Protein 8I74 (pdb70)

Radius of gyration: 12.02 Å; Cα contacts (8 Å, |Δi|>4): 85; chains: 2; bounding box: 31×31×29 Å

Secondary structure (DSSP, 8-state):
-HHHHHHHHSHHHHHHHHHH-HHHHHHHHH---/-HHHHHHHTSHHHHHHHHHH-HHHHHHHHHS--

GO terms:
  GO:0005576 extracellular region (C, EXP)

Solvent-accessible surface area: 4871 Å² total; per-residue (Å²): 96,102,82,83,95,70,0,77,146,51,105,89,0,38,104,39,4,26,87,58,0,25,91,90,0,54,174,144,78,81,44,95,201,124,102,66,90,107,66,0,78,153,42,114,96,0,48,93,46,4,28,80,48,0,19,82,75,0,61,170,145,80,83,52,88,202

B-factor: mean 24.21, std 10.92, range [12.1, 60.96]

Nearest PDB structures (foldseek):
  8i74-assembly2_B  TM=1.025E+00  e=8.114E-05  Bos taurus
  8i75-assembly2_B  TM=1.025E+00  e=1.724E-03  Bos taurus
  1q8h-assembly1_A-2  TM=9.275E-01  e=1.036E-03  Sus scrofa
  4mzz-assembly1_A  TM=1.017E+00  e=4.775E-03  Bos taurus
  1vzm-assembly1_A  TM=8.984E-01  e=1.689E-01  Argyrosomus regius

InterPro domains:
  IPR000294 Gamma-carboxyglutamic acid-rich (GLA) domain [PS00011] (68-93)
  IPR000294 Gamma-carboxyglutamic acid-rich (GLA) domain [PS50998] (66-98)
  IPR000294 Gamma-carboxyglutamic acid-rich (GLA) domain [SM00069] (33-97)
  IPR002384 Osteocalcin/matrix Gla protein [PR00002] (68-84)
  IPR002384 Osteocalcin/matrix Gla protein [PR00002] (87-97)
  IPR035972 Gamma-carboxyglutamic acid-rich (GLA) domain superfamily [SSF57630] (64-99)
  IPR039176 Osteocalcin [PTHR14235] (3-100)
  IPR058704 Osteocalcin-like, C-terminal domain [PF25890] (65-99)

Structure (mmCIF, N/CA/C/O backbone):
data_8I74
#
_entry.id   8I74
#
_cell.length_a   42.799
_cell.length_b   42.799
_cell.length_c   37.937
_cell.angle_alpha   90.00
_cell.angle_beta   90.00
_cell.angle_gamma   90.00
#
_symmetry.space_group_name_H-M   'P 41'
#
loop_
_entity.id
_entity.type
_entity.pdbx_description
1 polymer Osteocalcin
2 water water
#
loop_
_atom_site.group_PDB
_atom_site.id
_atom_site.type_symbol
_atom_site.label_atom_id
_atom_site.label_alt_id
_atom_site.label_comp_id
_atom_site.label_asym_id
_atom_site.label_entity_id
_atom_site.label_seq_id
_atom_site.pdbx_PDB_ins_code
_atom_site.Cartn_x
_atom_site.Cartn_y
_atom_site.Cartn_z
_atom_site.occupancy
_atom_site.B_iso_or_equiv
_atom_site.auth_seq_id
_atom_site.auth_comp_id
_atom_site.auth_asym_id
_atom_site.auth_atom_id
_atom_site.pdbx_PDB_model_num
ATOM 1 N N . GLU A 1 6 ? 27.258 -11.619 7.652 1.00 39.00 17 GLU A N 1
ATOM 2 C CA . GLU A 1 6 ? 26.393 -12.701 7.187 1.00 38.18 17 GLU A CA 1
ATOM 3 C C . GLU A 1 6 ? 26.445 -12.813 5.660 1.00 34.71 17 GLU A C 1
ATOM 4 O O . GLU A 1 6 ? 26.066 -11.879 4.954 1.00 32.99 17 GLU A O 1
ATOM 10 N N . PRO A 1 7 ? 26.900 -13.970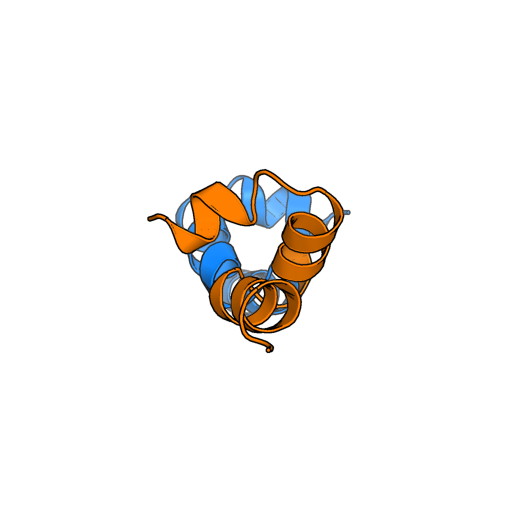 5.162 1.00 32.23 18 PRO A N 1
ATOM 11 C CA . PRO A 1 7 ? 27.273 -14.061 3.735 1.00 29.76 18 PRO A CA 1
ATOM 12 C C . PRO A 1 7 ? 26.125 -13.864 2.756 1.00 26.07 18 PRO A C 1
ATOM 13 O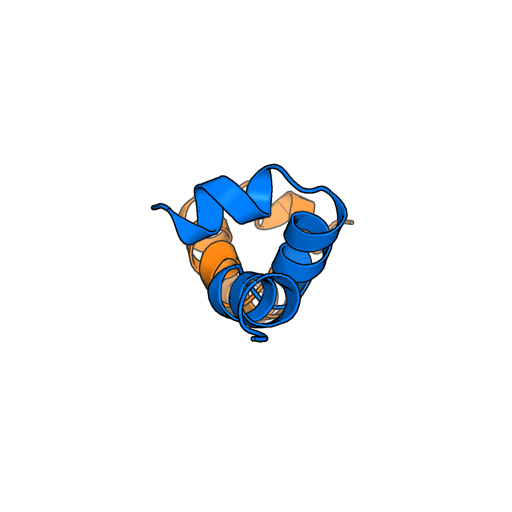 O . PRO A 1 7 ? 26.323 -13.242 1.704 1.00 25.69 18 PRO A O 1
ATOM 17 N N . LYS A 1 8 ? 24.929 -14.372 3.060 1.00 25.21 19 LYS A N 1
ATOM 18 C CA . LYS A 1 8 ? 23.804 -14.186 2.148 1.00 24.25 19 LYS A CA 1
ATOM 19 C C . LYS A 1 8 ? 23.478 -12.715 1.978 1.00 22.01 19 LYS A C 1
ATOM 20 O O . LYS A 1 8 ? 23.309 -12.230 0.853 1.00 21.31 19 LYS A O 1
ATOM 26 N N . ARG A 1 9 ? 23.350 -11.998 3.095 1.00 21.21 20 ARG A N 1
ATOM 27 C CA . ARG A 1 9 ? 23.109 -10.564 3.030 1.00 23.47 20 ARG A CA 1
ATOM 28 C C . ARG A 1 9 ? 24.250 -9.850 2.318 1.00 22.73 20 ARG A C 1
ATOM 29 O O . ARG A 1 9 ? 24.019 -8.926 1.537 1.00 23.82 20 ARG A O 1
ATOM 37 N N . GLU A 1 10 ? 25.492 -10.275 2.560 1.00 21.90 21 GLU A N 1
ATOM 38 C CA . GLU A 1 10 ? 26.625 -9.632 1.898 1.00 22.95 21 GLU A CA 1
ATOM 39 C C . GLU A 1 10 ? 26.484 -9.700 0.384 1.00 20.08 21 GLU A C 1
ATOM 40 O O . GLU A 1 10 ? 26.640 -8.695 -0.313 1.00 22.46 21 GLU A O 1
ATOM 46 N N . VAL A 1 11 ? 26.183 -10.881 -0.144 1.00 16.49 22 VAL A N 1
ATOM 47 C CA . VAL A 1 11 ? 26.083 -11.029 -1.587 1.00 16.43 22 VAL A CA 1
ATOM 48 C C . VAL A 1 11 ? 24.856 -10.296 -2.111 1.00 15.83 22 VAL A C 1
ATOM 49 O O . VAL A 1 11 ? 24.931 -9.526 -3.077 1.00 16.83 22 VAL A O 1
ATOM 53 N N . CYS A 1 12 ? 23.705 -10.516 -1.471 1.00 14.66 23 CYS A N 1
ATOM 54 C CA . CYS A 1 12 ? 22.449 -9.980 -1.985 1.00 13.96 23 CYS A CA 1
ATOM 55 C C . CYS A 1 12 ? 22.412 -8.462 -1.897 1.00 15.46 23 CYS A C 1
ATOM 56 O O . CYS A 1 12 ? 21.923 -7.795 -2.817 1.00 15.66 23 CYS A O 1
ATOM 59 N N . GLU A 1 13 ? 22.936 -7.895 -0.804 1.00 16.22 24 GLU A N 1
ATOM 60 C CA . GLU A 1 13 ? 22.831 -6.454 -0.627 1.00 20.02 24 GLU A CA 1
ATOM 61 C C . GLU A 1 13 ? 23.639 -5.704 -1.659 1.00 20.43 24 GLU A C 1
ATOM 62 O O . GLU A 1 13 ? 23.327 -4.540 -1.947 1.00 21.61 24 GLU A O 1
ATOM 68 N N . LEU A 1 14 ? 24.657 -6.344 -2.230 1.00 19.93 25 LEU A N 1
ATOM 69 C CA . LEU A 1 14 ? 25.388 -5.697 -3.305 1.00 22.22 25 LEU A CA 1
ATOM 70 C C . LEU A 1 14 ? 24.513 -5.607 -4.555 1.00 24.82 25 LEU A C 1
ATOM 71 O O . LEU A 1 14 ? 24.289 -4.519 -5.093 1.00 31.36 25 LEU A O 1
ATOM 76 N N . ASN A 1 15 ? 23.900 -6.701 -4.947 1.00 19.21 26 ASN A N 1
ATOM 77 C CA . ASN A 1 15 ? 23.176 -6.742 -6.207 1.00 18.24 26 ASN A CA 1
ATOM 78 C C . ASN A 1 15 ? 21.892 -5.920 -6.106 1.00 18.52 26 ASN A C 1
ATOM 79 O O . ASN A 1 15 ? 21.030 -6.237 -5.275 1.00 18.35 26 ASN A O 1
ATOM 84 N N . PRO A 1 16 ? 21.713 -4.876 -6.922 1.00 19.85 27 PRO A N 1
ATOM 85 C CA . PRO A 1 16 ? 20.531 -4.015 -6.740 1.00 20.34 27 PRO A CA 1
ATOM 86 C C . PRO A 1 16 ? 19.208 -4.744 -6.893 1.00 20.16 27 PRO A C 1
ATOM 87 O O . PRO A 1 16 ? 18.253 -4.411 -6.185 1.00 20.38 27 PRO A O 1
ATOM 91 N N . ASP A 1 17 ? 19.125 -5.741 -7.780 1.00 19.22 28 ASP A N 1
ATOM 92 C CA . ASP A 1 17 ? 17.882 -6.487 -7.940 1.00 20.75 28 ASP A CA 1
ATOM 93 C C . ASP A 1 17 ? 17.628 -7.408 -6.752 1.00 17.74 28 ASP A C 1
ATOM 94 O O . ASP A 1 17 ? 16.487 -7.540 -6.295 1.00 17.76 28 ASP A O 1
ATOM 99 N N . CYS A 1 18 ? 18.669 -8.071 -6.243 1.00 16.99 29 CYS A N 1
ATOM 100 C CA . CYS A 1 18 ? 18.469 -8.915 -5.067 1.00 15.12 29 CYS A CA 1
ATOM 101 C C . CYS A 1 18 ? 18.096 -8.072 -3.856 1.00 14.42 29 CYS A C 1
ATOM 102 O O . CYS A 1 18 ? 17.158 -8.406 -3.119 1.00 14.98 29 CYS A O 1
ATOM 105 N N . ASP A 1 19 ? 18.799 -6.955 -3.655 1.00 15.31 30 ASP A N 1
ATOM 106 C CA . ASP A 1 19 ? 18.520 -6.099 -2.508 1.00 15.78 30 ASP A CA 1
ATOM 107 C C . ASP A 1 19 ? 17.105 -5.533 -2.573 1.00 14.97 30 ASP A C 1
ATOM 108 O O . ASP A 1 19 ? 16.420 -5.444 -1.549 1.00 15.71 30 ASP A O 1
ATOM 113 N N . GLU A 1 20 ? 16.642 -5.163 -3.773 1.00 15.87 31 GLU A N 1
ATOM 114 C CA . GLU A 1 20 ? 15.279 -4.662 -3.918 1.00 17.41 31 GLU A CA 1
ATOM 115 C C . GLU A 1 20 ? 14.262 -5.735 -3.571 1.00 16.75 31 GLU A C 1
ATOM 116 O O . GLU A 1 20 ? 13.255 -5.454 -2.916 1.00 17.47 31 GLU A O 1
ATOM 122 N N . LEU A 1 21 ? 14.504 -6.972 -4.000 1.00 15.45 32 LEU A N 1
ATOM 123 C CA . LEU A 1 21 ? 13.602 -8.052 -3.621 1.00 15.15 32 LEU A CA 1
ATOM 124 C C . LEU A 1 21 ? 13.626 -8.286 -2.115 1.00 13.40 32 LEU A C 1
ATOM 125 O O . LEU A 1 21 ? 12.580 -8.535 -1.500 1.00 14.10 32 LEU A O 1
ATOM 130 N N . ALA A 1 22 ? 14.813 -8.191 -1.501 1.00 13.72 33 ALA A N 1
ATOM 131 C CA . ALA A 1 22 ? 14.933 -8.360 -0.053 1.00 13.32 33 ALA A CA 1
ATOM 132 C C . ALA A 1 22 ? 14.170 -7.278 0.709 1.00 13.37 33 ALA A C 1
ATOM 133 O O . ALA A 1 22 ? 13.675 -7.535 1.812 1.00 13.79 33 ALA A O 1
ATOM 135 N N . ASP A 1 23 ? 14.061 -6.069 0.142 1.00 13.72 34 ASP A N 1
ATOM 136 C CA . ASP A 1 23 ? 13.215 -5.038 0.744 1.00 14.06 34 ASP A CA 1
ATOM 137 C C . ASP A 1 23 ? 11.796 -5.541 0.953 1.00 13.33 34 ASP A C 1
ATOM 138 O O . ASP A 1 23 ? 11.121 -5.123 1.900 1.00 15.14 34 ASP A O 1
ATOM 143 N N . HIS A 1 24 ? 11.315 -6.403 0.059 1.00 13.02 35 HIS A N 1
ATOM 144 C CA . HIS A 1 24 ? 9.947 -6.893 0.151 1.00 13.61 35 HIS A CA 1
ATOM 145 C C . HIS A 1 24 ? 9.814 -8.181 0.953 1.00 12.66 35 HIS A C 1
ATOM 146 O O . HIS A 1 24 ? 8.841 -8.333 1.698 1.00 13.30 35 HIS A O 1
ATOM 153 N N . ILE A 1 25 ? 10.748 -9.129 0.799 1.00 13.28 36 ILE A N 1
ATOM 154 C CA . ILE A 1 25 ? 10.550 -10.476 1.336 1.00 13.05 36 ILE A CA 1
ATOM 155 C C . ILE A 1 25 ? 11.708 -10.977 2.193 1.00 12.41 36 ILE A C 1
ATOM 156 O O . ILE A 1 25 ? 1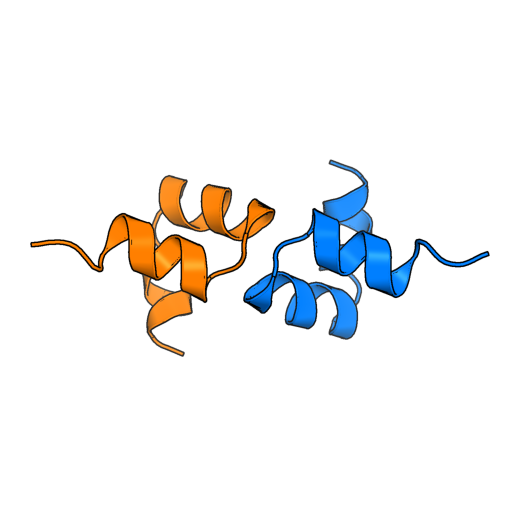1.695 -12.130 2.630 1.00 14.15 36 ILE A O 1
ATOM 161 N N . GLY A 1 26 ? 12.697 -10.123 2.455 1.00 12.85 37 GLY A N 1
ATOM 162 C CA . GLY A 1 26 ? 13.818 -10.468 3.307 1.00 13.07 37 GLY A CA 1
ATOM 163 C C . GLY A 1 26 ? 14.962 -11.124 2.546 1.00 12.13 37 GLY A C 1
ATOM 164 O O . GLY A 1 26 ? 14.809 -11.622 1.430 1.00 13.23 37 GLY A O 1
ATOM 165 N N . PHE A 1 27 ? 16.142 -11.142 3.189 1.00 12.86 38 PHE A N 1
ATOM 166 C CA . PHE A 1 27 ? 17.366 -11.599 2.526 1.00 13.40 38 PHE A CA 1
ATOM 167 C C . PHE A 1 27 ? 17.386 -13.106 2.281 1.00 13.97 38 PHE A C 1
ATOM 168 O O . PHE A 1 27 ? 17.923 -13.553 1.260 1.00 15.09 38 PHE A O 1
ATOM 176 N N . GLN A 1 28 ? 16.838 -13.910 3.202 1.00 14.88 39 GLN A N 1
ATOM 177 C CA . GLN A 1 28 ? 16.847 -15.359 2.996 1.00 15.28 39 GLN A CA 1
ATOM 178 C C . GLN A 1 28 ? 16.071 -15.740 1.742 1.00 14.28 39 GLN A C 1
ATOM 179 O O . GLN A 1 28 ? 16.548 -16.528 0.914 1.00 15.49 39 GLN A O 1
ATOM 185 N N . GLU A 1 29 ? 14.860 -15.188 1.592 1.00 14.75 40 GLU A N 1
ATOM 186 C CA . GLU A 1 29 ? 14.045 -15.482 0.417 1.00 14.75 40 GLU A CA 1
ATOM 187 C C . GLU A 1 29 ? 14.657 -14.889 -0.842 1.00 13.69 40 GLU A C 1
ATOM 188 O O . GLU A 1 29 ? 14.673 -15.538 -1.895 1.00 16.05 40 GLU A O 1
ATOM 194 N N . ALA A 1 30 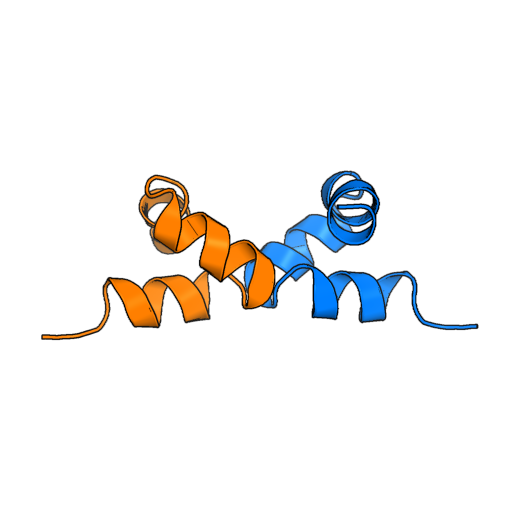? 15.163 -13.656 -0.763 1.00 14.20 41 ALA A N 1
ATOM 195 C CA . ALA A 1 30 ? 15.742 -13.037 -1.950 1.00 14.25 41 ALA A CA 1
ATOM 196 C C . ALA A 1 30 ? 16.974 -13.809 -2.411 1.00 14.66 41 ALA A C 1
ATOM 197 O O . ALA A 1 30 ? 17.121 -14.106 -3.604 1.00 15.80 41 ALA A O 1
ATOM 199 N N . TYR A 1 31 ? 17.847 -14.175 -1.468 1.00 14.62 42 TYR A N 1
ATOM 200 C CA . TYR A 1 31 ? 19.035 -14.957 -1.801 1.00 15.04 42 TYR A CA 1
ATOM 201 C C . TYR A 1 31 ? 18.658 -16.299 -2.419 1.00 16.32 42 TYR A C 1
ATOM 202 O O . TYR A 1 31 ? 19.244 -16.722 -3.423 1.00 17.56 42 TYR A O 1
ATOM 211 N N . ARG A 1 32 ? 17.683 -16.985 -1.825 1.00 16.98 43 ARG A N 1
ATOM 212 C CA . ARG A 1 32 ? 17.239 -18.269 -2.362 1.00 18.53 43 ARG A CA 1
ATOM 213 C C . ARG A 1 32 ? 16.756 -18.129 -3.802 1.00 19.42 43 ARG A C 1
ATOM 214 O O . ARG A 1 32 ? 17.025 -18.995 -4.645 1.00 21.18 43 ARG A O 1
ATOM 222 N N . ARG A 1 33 ? 16.048 -17.037 -4.100 1.00 18.73 44 ARG A N 1
ATOM 223 C CA . ARG A 1 33 ? 15.541 -16.801 -5.450 1.00 20.92 44 ARG A CA 1
ATOM 224 C C . ARG A 1 33 ? 16.667 -16.533 -6.447 1.00 20.63 44 ARG A C 1
ATOM 225 O O . ARG A 1 33 ? 16.641 -17.057 -7.568 1.00 22.92 44 ARG A O 1
ATOM 233 N N . PHE A 1 34 ? 17.664 -15.722 -6.065 1.00 19.82 45 PHE A N 1
ATOM 234 C CA . PHE A 1 34 ? 18.696 -15.286 -7.007 1.00 19.46 45 PHE A CA 1
ATOM 235 C C . PHE A 1 34 ? 19.822 -16.298 -7.151 1.00 19.75 45 PHE A C 1
ATOM 236 O O . PHE A 1 34 ? 20.378 -16.459 -8.245 1.00 21.37 45 PHE A O 1
ATOM 244 N N . TYR A 1 35 ? 20.198 -16.959 -6.064 1.00 21.25 46 TYR A N 1
ATOM 245 C CA . TYR A 1 35 ? 21.414 -17.749 -6.051 1.00 23.09 46 TYR A CA 1
ATOM 246 C C . TYR A 1 35 ? 21.165 -19.207 -5.700 1.00 28.58 46 TYR A C 1
ATOM 247 O O . TYR A 1 35 ? 22.109 -20.002 -5.707 1.00 30.14 46 TYR A O 1
ATOM 256 N N . GLY A 1 36 ? 19.926 -19.586 -5.425 1.00 32.12 47 GLY A N 1
ATOM 257 C CA . GLY A 1 36 ? 19.578 -20.963 -5.163 1.00 36.81 47 GLY A CA 1
ATOM 258 C C . GLY A 1 36 ? 19.727 -21.916 -6.340 1.00 41.12 47 GLY A C 1
ATOM 259 O O . GLY A 1 36 ? 20.369 -22.965 -6.218 1.00 41.72 47 GLY A O 1
ATOM 260 N N . PRO A 1 37 ? 19.122 -21.589 -7.493 1.00 44.37 48 PRO A N 1
ATOM 261 C CA . PRO A 1 37 ? 19.042 -22.567 -8.591 1.00 46.59 48 PRO A CA 1
ATOM 262 C C . PRO A 1 37 ? 20.391 -23.113 -9.035 1.00 49.38 48 PRO A C 1
ATOM 263 O O . PRO A 1 37 ? 21.428 -22.455 -8.922 1.00 49.36 48 PRO A O 1
ATOM 267 N N . VAL A 1 38 ? 20.342 -24.330 -9.579 1.00 51.33 49 VAL A N 1
ATOM 268 C CA . VAL A 1 38 ? 21.509 -25.083 -10.040 1.00 53.92 49 VAL A CA 1
ATOM 269 C C . VAL A 1 38 ? 22.662 -25.048 -9.036 1.00 55.54 49 VAL A C 1
ATOM 270 O O . VAL A 1 38 ? 22.683 -25.811 -8.068 1.00 56.31 49 VAL A O 1
ATOM 274 N N . GLU B 1 6 ? 9.253 6.048 0.128 1.00 39.30 17 GLU B N 1
ATOM 275 C CA . GLU B 1 6 ? 8.430 4.985 0.696 1.00 38.51 17 GLU B CA 1
ATOM 276 C C . GLU B 1 6 ? 8.436 5.087 2.221 1.00 33.72 17 GLU B C 1
ATOM 277 O O . GLU B 1 6 ? 9.424 4.731 2.867 1.00 30.38 17 GLU B O 1
ATOM 283 N N . PRO B 1 7 ? 7.329 5.576 2.793 1.00 32.72 18 PRO B N 1
ATOM 284 C CA . PRO B 1 7 ? 7.339 5.924 4.224 1.00 30.04 18 PRO B CA 1
ATOM 285 C C . PRO B 1 7 ? 7.512 4.737 5.152 1.00 26.75 18 PRO B C 1
ATOM 286 O O . PRO B 1 7 ? 8.117 4.898 6.219 1.00 26.19 18 PRO B O 1
ATOM 290 N N . LYS B 1 8 ? 7.001 3.556 4.796 1.00 25.63 19 LYS B N 1
ATOM 291 C CA . LYS B 1 8 ? 7.155 2.401 5.674 1.00 25.53 19 LYS B CA 1
ATOM 292 C C . LYS B 1 8 ? 8.624 2.055 5.848 1.00 22.68 19 LYS B C 1
ATOM 293 O O . LYS B 1 8 ? 9.112 1.904 6.975 1.00 21.98 19 LYS B O 1
ATOM 299 N N . ARG B 1 9 ? 9.351 1.951 4.737 1.00 22.47 20 ARG B N 1
ATOM 300 C CA . ARG B 1 9 ? 10.777 1.675 4.811 1.00 23.71 20 ARG B CA 1
ATOM 301 C C . ARG B 1 9 ? 11.516 2.804 5.518 1.00 23.15 20 ARG B C 1
ATOM 302 O O . ARG B 1 9 ? 12.427 2.556 6.313 1.00 24.87 20 ARG B O 1
ATOM 310 N N . GLU B 1 10 ? 11.119 4.052 5.267 1.00 22.18 21 GLU B N 1
ATOM 311 C CA . GLU B 1 10 ? 11.804 5.173 5.902 1.00 22.29 21 GLU B CA 1
ATOM 312 C C . GLU B 1 10 ? 11.707 5.095 7.418 1.00 19.88 21 GLU B C 1
ATOM 313 O O . GLU B 1 10 ? 12.688 5.339 8.124 1.00 22.58 21 GLU B O 1
ATOM 319 N N . VAL B 1 11 ? 10.527 4.774 7.939 1.00 16.36 22 VAL B N 1
ATOM 320 C CA . VAL B 1 11 ? 10.360 4.676 9.382 1.00 16.17 22 VAL B CA 1
ATOM 321 C C . VAL B 1 11 ? 11.088 3.451 9.920 1.00 15.56 22 VAL B C 1
ATOM 322 O O . VAL B 1 11 ? 11.849 3.533 10.893 1.00 16.90 22 VAL B O 1
ATOM 326 N N . CYS B 1 12 ? 10.874 2.294 9.285 1.00 14.42 23 CYS B N 1
ATOM 327 C CA . CYS B 1 12 ? 11.415 1.043 9.804 1.00 14.01 23 CYS B CA 1
ATOM 328 C C . CYS B 1 12 ? 12.940 1.020 9.736 1.00 14.74 23 CYS B C 1
ATOM 329 O O . CYS B 1 12 ? 13.595 0.531 10.663 1.00 15.40 23 CYS B O 1
ATOM 332 N N A GLU B 1 13 ? 13.521 1.601 8.675 0.50 15.73 24 GLU B N 1
ATOM 333 N N B GLU B 1 13 ? 13.522 1.507 8.636 0.50 14.89 24 GLU B N 1
ATOM 334 C CA A GLU B 1 13 ? 14.977 1.726 8.596 0.50 18.21 24 GLU B CA 1
ATOM 335 C CA B GLU B 1 13 ? 14.965 1.359 8.462 0.50 16.33 24 GLU B CA 1
ATOM 336 C C A GLU B 1 13 ? 15.528 2.604 9.709 0.50 19.18 24 GLU B C 1
ATOM 337 C C B GLU B 1 13 ? 15.753 2.140 9.501 0.50 15.87 24 GLU B C 1
ATOM 338 O O A GLU B 1 13 ? 16.684 2.442 10.116 0.50 20.64 24 GLU B O 1
ATOM 339 O O B GLU B 1 13 ? 16.913 1.802 9.764 0.50 15.58 24 GLU B O 1
ATOM 350 N N A LEU B 1 14 ? 14.717 3.531 10.216 0.50 18.81 25 LEU B N 1
ATOM 351 N N B LEU B 1 14 ? 15.142 3.162 10.099 0.50 15.10 25 LEU B N 1
ATOM 352 C CA A LEU B 1 14 ? 15.101 4.362 11.347 0.50 18.24 25 LEU B CA 1
ATOM 353 C CA B LEU B 1 14 ? 15.764 3.969 11.132 0.50 15.92 25 LEU B CA 1
ATOM 354 C C A LEU B 1 14 ? 14.746 3.716 12.672 0.50 17.81 25 LEU B C 1
ATOM 355 C C B LEU B 1 14 ? 15.649 3.350 12.517 0.50 16.77 25 LEU B C 1
ATOM 356 O O A LEU B 1 14 ? 14.422 4.413 13.642 0.50 18.39 25 LEU B O 1
ATOM 357 O O B LEU B 1 14 ? 16.357 3.767 13.420 0.50 17.46 25 LEU B O 1
ATOM 366 N N . ASN B 1 15 ? 14.772 2.389 12.727 1.00 17.13 26 ASN B N 1
ATOM 367 C CA . ASN B 1 15 ? 14.663 1.738 14.012 1.00 17.39 26 ASN B CA 1
ATOM 368 C C . ASN B 1 15 ? 15.464 0.446 13.948 1.00 18.01 26 AS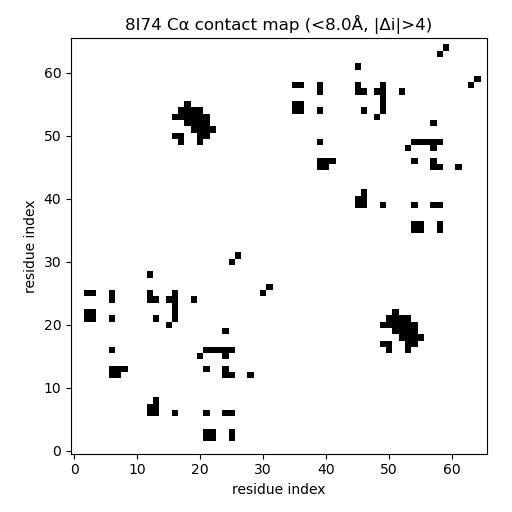N B C 1
ATOM 369 O O . ASN B 1 15 ? 15.154 -0.421 13.120 1.00 17.48 26 ASN B O 1
ATOM 374 N N . PRO B 1 16 ? 16.523 0.291 14.750 1.00 19.97 27 PRO B N 1
ATOM 375 C CA . PRO B 1 16 ? 17.385 -0.893 14.579 1.00 20.09 27 PRO B CA 1
ATOM 376 C C . PRO B 1 16 ? 16.651 -2.214 14.724 1.00 19.87 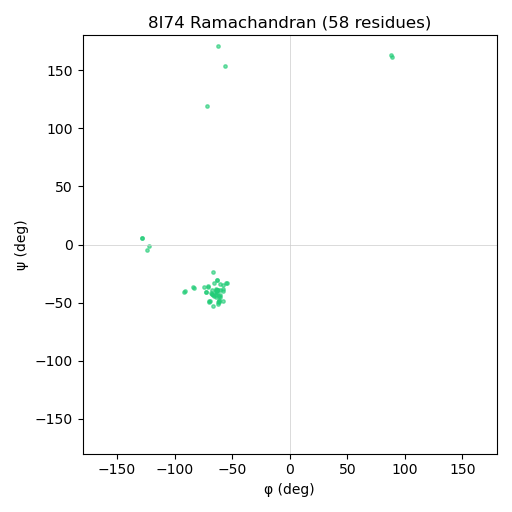27 PRO B C 1
ATOM 377 O O . PRO B 1 16 ? 16.983 -3.173 14.021 1.00 21.20 27 PRO B O 1
ATOM 381 N N . ASP B 1 17 ? 15.654 -2.291 15.606 1.00 18.93 28 ASP B N 1
ATOM 382 C CA . ASP B 1 17 ? 14.906 -3.534 15.754 1.00 20.58 28 ASP B CA 1
ATOM 383 C C . ASP B 1 17 ? 13.988 -3.779 14.563 1.00 18.05 28 ASP B C 1
ATOM 384 O O . ASP B 1 17 ? 13.852 -4.916 14.101 1.00 17.80 28 ASP B O 1
ATOM 389 N N . CYS B 1 18 ? 13.332 -2.735 14.058 1.00 16.94 29 CYS B N 1
ATOM 390 C CA . CYS B 1 18 ? 12.482 -2.935 12.888 1.00 15.60 29 CYS B CA 1
ATOM 391 C C . CYS B 1 18 ? 13.320 -3.299 11.675 1.00 14.36 29 CYS B C 1
ATOM 392 O O . CYS B 1 18 ? 12.991 -4.236 10.938 1.00 14.60 29 CYS B O 1
ATOM 395 N N . ASP B 1 19 ? 14.441 -2.604 11.485 1.00 15.17 30 ASP B N 1
ATOM 396 C CA . ASP B 1 19 ? 15.301 -2.891 10.344 1.00 15.54 30 ASP B CA 1
ATOM 397 C C . ASP B 1 19 ? 15.864 -4.310 10.412 1.00 15.23 30 ASP B C 1
ATOM 398 O O . ASP B 1 19 ? 15.964 -4.993 9.386 1.00 15.96 30 ASP B O 1
ATOM 403 N N . GLU B 1 20 ? 16.239 -4.772 11.615 1.00 16.47 31 GLU B N 1
ATOM 404 C CA . GLU B 1 20 ? 16.734 -6.139 11.769 1.00 18.00 31 GLU B CA 1
ATOM 405 C C . GLU B 1 20 ? 15.661 -7.154 11.407 1.00 17.04 31 GLU B C 1
ATOM 406 O O . GLU B 1 20 ? 15.940 -8.156 10.741 1.00 17.21 31 GLU B O 1
ATOM 412 N N . LEU B 1 21 ? 14.424 -6.912 11.832 1.00 15.25 32 LEU B N 1
ATOM 413 C CA . LEU B 1 21 ? 13.341 -7.806 11.444 1.00 15.41 32 LEU B CA 1
ATOM 414 C C . LEU B 1 21 ? 13.114 -7.785 9.934 1.00 13.46 32 LEU B C 1
ATOM 415 O O . LEU B 1 21 ? 12.866 -8.832 9.319 1.00 14.17 32 LEU B O 1
ATOM 420 N N . ALA B 1 22 ? 13.202 -6.600 9.317 1.00 13.60 33 ALA B N 1
ATOM 421 C CA . ALA B 1 22 ? 13.043 -6.477 7.868 1.00 13.08 33 ALA B CA 1
ATOM 422 C C . ALA B 1 22 ? 14.130 -7.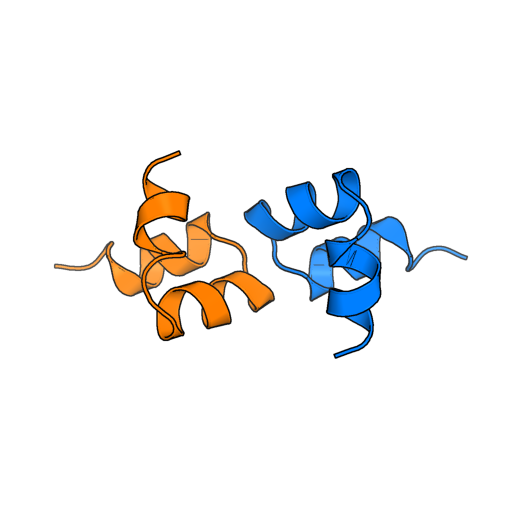239 7.111 1.00 13.30 33 ALA B C 1
ATOM 423 O O . ALA B 1 22 ? 13.884 -7.729 6.000 1.00 13.74 33 ALA B O 1
ATOM 425 N N . ASP B 1 23 ? 15.331 -7.359 7.693 1.00 13.59 34 ASP B N 1
ATOM 426 C CA . ASP B 1 23 ? 16.364 -8.198 7.088 1.00 14.48 34 ASP B CA 1
ATOM 427 C C . ASP B 1 23 ? 15.859 -9.613 6.871 1.00 13.79 34 ASP B C 1
ATOM 428 O O . ASP B 1 23 ? 16.264 -10.278 5.914 1.00 15.32 34 ASP B O 1
ATOM 433 N N . HIS B 1 24 ? 14.996 -10.095 7.760 1.00 13.44 35 HIS B N 1
ATOM 434 C CA . HIS B 1 24 ? 14.497 -11.462 7.674 1.00 13.76 35 HIS B CA 1
ATOM 435 C C . HIS B 1 24 ? 13.208 -11.586 6.874 1.00 13.24 35 HIS B C 1
ATOM 436 O O . HIS B 1 24 ? 13.051 -12.555 6.123 1.00 13.99 35 HIS B O 1
ATOM 443 N N . ILE B 1 25 ? 12.265 -10.648 7.035 1.00 13.07 36 ILE B N 1
ATOM 444 C CA . ILE B 1 25 ? 10.921 -10.852 6.491 1.00 13.16 36 ILE B CA 1
ATOM 445 C C . ILE B 1 25 ? 10.422 -9.698 5.625 1.00 12.88 36 ILE B C 1
ATOM 446 O O . ILE B 1 25 ? 9.269 -9.718 5.189 1.00 13.51 36 ILE B O 1
ATOM 451 N N . GLY B 1 26 ? 11.271 -8.705 5.352 1.00 13.15 37 GLY B N 1
ATOM 452 C CA . GLY B 1 26 ? 10.902 -7.590 4.499 1.00 13.12 37 GLY B CA 1
ATOM 453 C C . GLY B 1 26 ? 10.266 -6.441 5.268 1.00 12.10 37 GLY B C 1
ATOM 454 O O . GLY B 1 26 ? 9.778 -6.592 6.386 1.00 13.28 37 GLY B O 1
ATOM 455 N N . PHE B 1 27 ? 10.259 -5.260 4.630 1.00 12.93 38 PHE B N 1
ATOM 456 C CA . PHE B 1 27 ? 9.803 -4.041 5.298 1.00 13.17 38 PHE B CA 1
ATOM 457 C C . PHE B 1 27 ? 8.294 -4.020 5.534 1.00 13.93 38 PHE B C 1
ATOM 458 O O . PHE B 1 27 ? 7.839 -3.486 6.553 1.00 14.29 38 PHE B O 1
ATOM 466 N N . GLN B 1 28 ? 7.494 -4.564 4.608 1.00 14.92 39 GLN B N 1
ATOM 467 C CA . GLN B 1 28 ? 6.045 -4.562 4.817 1.00 15.76 39 GLN B CA 1
ATOM 468 C C . GLN B 1 28 ? 5.670 -5.342 6.073 1.00 14.25 39 GLN B C 1
ATOM 469 O O . GLN B 1 28 ? 4.886 -4.867 6.908 1.00 15.32 39 GLN B O 1
ATOM 475 N N . GLU B 1 29 ? 6.218 -6.555 6.216 1.00 14.80 40 GLU B N 1
ATOM 476 C CA . GLU B 1 29 ? 5.914 -7.363 7.393 1.00 14.98 40 GLU B CA 1
ATOM 477 C C . GLU B 1 29 ? 6.493 -6.739 8.656 1.00 14.47 40 GLU B C 1
ATOM 478 O O . GLU B 1 29 ? 5.837 -6.715 9.701 1.00 16.27 40 GLU B O 1
ATOM 484 N N . ALA B 1 30 ? 7.731 -6.245 8.588 1.00 15.06 41 ALA B N 1
ATOM 485 C CA . ALA B 1 30 ? 8.347 -5.667 9.778 1.00 14.45 41 ALA B CA 1
ATOM 486 C C . ALA B 1 30 ? 7.588 -4.424 10.231 1.00 15.44 41 ALA B C 1
ATOM 487 O O . ALA B 1 30 ? 7.322 -4.248 11.427 1.00 17.01 41 ALA B O 1
ATOM 489 N N . TYR B 1 31 ? 7.215 -3.561 9.282 1.00 15.33 42 TYR B N 1
ATOM 490 C CA . TYR B 1 31 ? 6.437 -2.374 9.623 1.00 15.46 42 TYR B CA 1
ATOM 491 C C . TYR B 1 31 ? 5.095 -2.759 10.234 1.00 16.49 42 TYR B C 1
ATOM 492 O O . TYR B 1 31 ? 4.673 -2.176 11.241 1.00 17.08 42 TYR B O 1
ATOM 501 N N . ARG B 1 32 ? 4.411 -3.738 9.639 1.00 17.23 43 ARG B N 1
ATOM 502 C CA . ARG B 1 32 ? 3.118 -4.166 10.167 1.00 18.44 43 ARG B CA 1
ATOM 503 C C . ARG B 1 32 ? 3.241 -4.633 11.611 1.00 19.34 43 ARG B C 1
ATOM 504 O O . ARG B 1 32 ? 2.370 -4.345 12.441 1.00 21.19 43 ARG B O 1
ATOM 512 N N . ARG B 1 33 ? 4.335 -5.326 11.943 1.00 18.69 44 ARG B N 1
ATOM 513 C CA . ARG B 1 33 ? 4.493 -5.828 13.305 1.00 21.25 44 ARG B CA 1
ATOM 514 C C . ARG B 1 33 ? 4.845 -4.722 14.298 1.00 20.45 44 ARG B C 1
ATOM 515 O O . ARG B 1 33 ? 4.357 -4.739 15.434 1.00 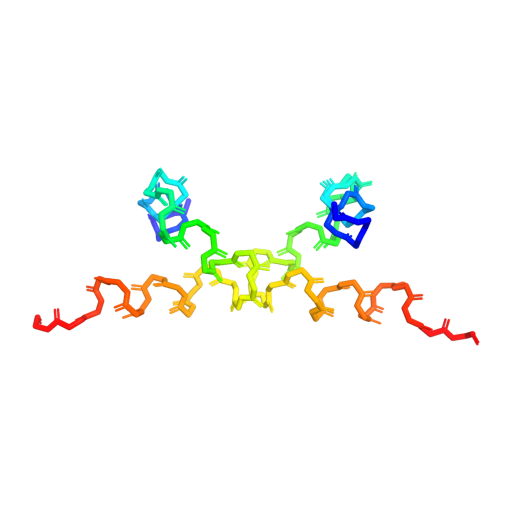22.15 44 ARG B O 1
ATOM 523 N N . PHE B 1 34 ? 5.661 -3.741 13.889 1.00 19.28 45 PHE B N 1
ATOM 524 C CA . PHE B 1 34 ? 6.111 -2.701 14.814 1.00 18.90 45 PHE B CA 1
ATOM 525 C C . PHE B 1 34 ? 5.100 -1.569 14.966 1.00 19.87 45 PHE B C 1
ATOM 526 O O . PHE B 1 34 ? 4.952 -1.013 16.061 1.00 20.98 45 PHE B O 1
ATOM 534 N N . TYR B 1 35 ? 4.418 -1.188 13.888 1.00 21.05 46 TYR B N 1
ATOM 535 C CA . TYR B 1 35 ? 3.632 0.035 13.908 1.00 23.43 46 TYR B CA 1
ATOM 536 C C . TYR B 1 35 ? 2.168 -0.159 13.548 1.00 30.38 46 TYR B C 1
ATOM 537 O O . TYR B 1 35 ? 1.395 0.804 13.629 1.00 32.18 46 TYR B O 1
ATOM 546 N N . GLY B 1 36 ? 1.765 -1.363 13.166 1.00 34.00 47 GLY B N 1
ATOM 547 C CA . GLY B 1 36 ? 0.373 -1.685 12.959 1.00 39.25 47 GLY B CA 1
ATOM 548 C C . GLY B 1 36 ? -0.524 -1.586 14.186 1.00 44.08 47 GLY B C 1
ATOM 549 O O . GLY B 1 36 ? -1.576 -0.937 14.140 1.00 44.89 47 GLY B O 1
ATOM 550 N N . PRO B 1 37 ? -0.140 -2.220 15.302 1.00 47.94 48 PRO B N 1
ATOM 551 C CA . PRO B 1 37 ? -1.097 -2.447 16.399 1.00 51.14 48 PRO B CA 1
ATOM 552 C C . PRO B 1 37 ? -1.645 -1.173 17.028 1.00 54.07 48 PRO B C 1
ATOM 553 O O . PRO B 1 37 ? -1.201 -0.050 16.775 1.00 53.44 48 PRO B O 1
ATOM 557 N N . VAL B 1 38 ? -2.645 -1.391 17.883 1.00 56.56 49 VAL B N 1
ATOM 558 C CA . VAL B 1 38 ? -3.286 -0.359 18.690 1.00 58.70 49 VAL B CA 1
ATOM 559 C C . VAL B 1 38 ? -3.926 0.727 17.838 1.00 59.84 49 VAL B C 1
ATOM 560 O O . VAL B 1 38 ? -5.121 0.667 17.546 1.00 60.96 49 VAL B O 1
#

Organism: Bos taurus (NCBI:txid9913)

Sequence (66 aa):
EPKREVCELNPDCDELADHIGFQEAYRRFYGPVEPKREVCEELLNPDCDELADHIGFQEAYRRFYGPV

Foldseek 3Di:
DVQCVVQVVDVVLVVVCVPVHSVVSSCVPPVDD/DVQCVVQCPPVVLVVVCVPVHSVVSSCVPPVDD